Protein AF-A0A9X0CBT7-F1 (afdb_monomer)

InterPro domains:
  IPR000719 Protein kinase domain [PS50011] (1-136)
  IPR011009 Protein kinase-like domain superfamily [SSF56112] (3-135)
  IPR051175 Dual specificity CLK kinases [PTHR45646] (1-135)

pLDDT: mean 86.03, std 10.9, range [56.62, 98.0]

Nearest PDB structures (foldseek):
  6khf-assembly1_A  TM=8.480E-01  e=6.686E-02  Homo sapiens
  7zkx-assembly1_A  TM=7.795E-01  e=4.248E-02  Homo sapiens
  2zva-assembly1_A  TM=7.697E-01  e=1.278E-01  Mus musculus
  3beg-assembly1_A  TM=7.021E-01  e=8.120E-02  Homo sapiens

Sequence (136 aa):
MSTQLLKAIKFIHSTGMCHGDVSGRNIAFTCNNLLNSPDKKFLAVLGPPKVEPLARIDGTPLDNGLPTQLVKAAGWVEWTDEDEEDIRLLDMGESFLPGEKPEKLAQPSNLRVPEIIFNDRFDYRLDLWRAGCMVH

Mean predicted aligned error: 7.63 Å

Radius of gyration: 20.11 Å; Cα contacts (8 Å, |Δi|>4): 138; chains: 1; bounding box: 45×40×49 Å

Structure (mmCIF, N/CA/C/O backbone):
data_AF-A0A9X0CBT7-F1
#
_entry.id   AF-A0A9X0CBT7-F1
#
loop_
_atom_site.group_PDB
_atom_site.id
_atom_site.type_symbol
_atom_site.label_atom_id
_atom_site.label_alt_id
_atom_site.label_comp_id
_atom_site.label_asym_id
_atom_site.label_entity_id
_atom_site.label_seq_id
_atom_site.pdbx_PDB_ins_code
_atom_site.Cartn_x
_atom_site.Cartn_y
_atom_site.Cartn_z
_atom_site.occupancy
_atom_site.B_iso_or_equiv
_atom_site.auth_seq_id
_atom_site.auth_comp_id
_atom_site.auth_asym_id
_atom_site.auth_atom_id
_atom_site.pdbx_PDB_model_num
ATOM 1 N N . MET A 1 1 ? 7.435 6.479 12.202 1.00 82.94 1 MET A N 1
ATOM 2 C CA . MET A 1 1 ? 6.457 5.579 11.542 1.00 82.94 1 MET A CA 1
ATOM 3 C C . MET A 1 1 ? 5.108 5.462 12.276 1.00 82.94 1 MET A C 1
ATOM 5 O O . MET A 1 1 ? 4.120 5.971 11.761 1.00 82.94 1 MET A O 1
ATOM 9 N N . SER A 1 2 ? 5.023 4.848 13.467 1.00 91.12 2 SER A N 1
ATOM 10 C CA . SER A 1 2 ? 3.744 4.445 14.103 1.00 91.12 2 SER A CA 1
ATOM 11 C C . SER A 1 2 ? 2.723 5.576 14.279 1.00 91.12 2 SER A C 1
ATOM 13 O O . SER A 1 2 ? 1.555 5.426 13.930 1.00 91.12 2 SER A O 1
ATOM 15 N N . THR A 1 3 ? 3.161 6.750 14.743 1.00 94.31 3 THR A N 1
ATOM 16 C CA . THR A 1 3 ? 2.290 7.928 14.900 1.00 94.31 3 THR A CA 1
ATOM 17 C C . THR A 1 3 ? 1.669 8.380 13.578 1.00 94.31 3 THR A C 1
ATOM 19 O O . THR A 1 3 ? 0.499 8.752 13.541 1.00 94.31 3 THR A O 1
ATOM 22 N N . GLN A 1 4 ? 2.440 8.367 12.490 1.00 94.94 4 GLN A N 1
ATOM 23 C CA . GLN A 1 4 ? 1.957 8.783 11.174 1.00 94.94 4 GLN A CA 1
ATOM 24 C C . GLN A 1 4 ? 0.962 7.762 10.607 1.00 94.94 4 GLN A C 1
ATOM 26 O O . GLN A 1 4 ? -0.085 8.159 10.099 1.00 94.94 4 GLN A O 1
ATOM 31 N N . LEU A 1 5 ? 1.227 6.462 10.793 1.00 95.69 5 LEU A N 1
ATOM 32 C CA . LEU A 1 5 ? 0.329 5.387 10.359 1.00 95.69 5 LEU A CA 1
ATOM 33 C C . LEU A 1 5 ? -1.031 5.509 11.052 1.00 95.69 5 LEU A C 1
ATOM 35 O O . LEU A 1 5 ? -2.071 5.527 10.399 1.00 95.69 5 LEU A O 1
ATOM 39 N N . LEU A 1 6 ? -1.026 5.682 12.375 1.00 96.69 6 LEU A N 1
ATOM 40 C CA . LEU A 1 6 ? -2.254 5.841 13.151 1.00 96.69 6 LEU A CA 1
ATOM 41 C C . LEU A 1 6 ? -3.008 7.133 12.800 1.00 96.69 6 LEU A C 1
ATOM 43 O O . LEU A 1 6 ? -4.237 7.135 12.802 1.00 96.69 6 LEU A O 1
ATOM 47 N N . LYS A 1 7 ? -2.305 8.224 12.461 1.00 97.44 7 LYS A N 1
ATOM 48 C CA . LYS A 1 7 ? -2.939 9.452 11.949 1.00 97.44 7 LYS A CA 1
ATOM 49 C C . LYS A 1 7 ? -3.623 9.218 10.599 1.00 97.44 7 LYS A C 1
ATOM 51 O O . LYS A 1 7 ? -4.755 9.667 10.431 1.00 97.44 7 LYS A O 1
ATOM 56 N N . ALA A 1 8 ? -2.974 8.509 9.674 1.00 97.19 8 ALA A N 1
ATOM 57 C CA . ALA A 1 8 ? -3.546 8.177 8.369 1.00 97.19 8 ALA A CA 1
ATOM 58 C C . ALA A 1 8 ? -4.788 7.282 8.507 1.00 97.19 8 ALA A C 1
ATOM 60 O O . ALA A 1 8 ? -5.838 7.600 7.956 1.00 97.19 8 ALA A O 1
ATOM 61 N N . ILE A 1 9 ? -4.707 6.228 9.324 1.00 97.69 9 ILE A N 1
ATOM 62 C CA . ILE A 1 9 ? -5.839 5.333 9.603 1.00 97.69 9 ILE A CA 1
ATOM 63 C C . ILE A 1 9 ? -6.987 6.099 10.264 1.00 97.69 9 ILE A C 1
ATOM 65 O O . ILE A 1 9 ? -8.128 5.991 9.826 1.00 97.69 9 ILE A O 1
ATOM 69 N N . LYS A 1 10 ? -6.697 6.940 11.267 1.00 98.00 10 LYS A N 1
ATOM 70 C CA . LYS A 1 10 ? -7.712 7.795 11.898 1.00 98.00 10 LYS A CA 1
ATOM 71 C C . LYS A 1 10 ? -8.411 8.690 10.874 1.00 98.00 10 LYS A C 1
ATOM 73 O O . LYS A 1 10 ? -9.624 8.865 10.958 1.00 98.00 10 LYS A O 1
ATOM 78 N N . PHE A 1 11 ? -7.661 9.269 9.938 1.00 97.88 11 PHE A N 1
ATOM 79 C CA . PHE A 1 11 ? -8.230 10.091 8.875 1.00 97.88 11 PHE A CA 1
ATOM 80 C C . PHE A 1 11 ? -9.158 9.272 7.966 1.00 97.88 11 PHE A C 1
ATOM 82 O O . PHE A 1 11 ? -10.307 9.663 7.788 1.00 97.88 11 PHE A O 1
ATOM 89 N N . ILE A 1 12 ? -8.717 8.110 7.483 1.00 97.44 12 ILE A N 1
ATOM 90 C CA . ILE A 1 12 ? -9.531 7.200 6.656 1.00 97.44 12 ILE A CA 1
ATOM 91 C C . ILE A 1 12 ? -10.816 6.786 7.388 1.00 97.44 12 ILE A C 1
ATOM 93 O O . ILE A 1 12 ? -11.917 6.907 6.856 1.00 97.44 12 ILE A O 1
ATOM 97 N N . HIS A 1 13 ? -10.706 6.389 8.656 1.00 97.50 13 HIS A N 1
ATOM 98 C CA . HIS A 1 13 ? -11.873 6.024 9.464 1.00 97.50 13 HIS A CA 1
ATOM 99 C C . HIS A 1 13 ? -12.815 7.213 9.683 1.00 97.50 13 HIS A C 1
ATOM 101 O O . HIS A 1 13 ? -14.029 7.028 9.735 1.00 97.50 13 HIS A O 1
ATOM 107 N N . SER A 1 14 ? -12.292 8.443 9.763 1.00 97.50 14 SER A N 1
ATOM 108 C CA . SER A 1 14 ? -13.114 9.654 9.907 1.00 97.50 14 SER A CA 1
ATOM 109 C C . SER A 1 14 ? -13.947 9.988 8.668 1.00 97.50 14 SER A C 1
ATOM 111 O O . SER A 1 14 ? -14.981 10.638 8.801 1.00 97.50 14 SER A O 1
ATOM 113 N N . THR A 1 15 ? -13.555 9.504 7.484 1.00 95.50 15 THR A N 1
ATOM 114 C CA . THR A 1 15 ? -14.384 9.593 6.271 1.00 95.50 15 THR A CA 1
ATOM 115 C C . THR A 1 15 ? -15.401 8.456 6.180 1.00 95.50 15 THR A C 1
ATOM 117 O O . THR A 1 15 ? -16.096 8.334 5.177 1.00 95.50 15 THR A O 1
ATOM 120 N N . GLY A 1 16 ? -15.481 7.610 7.213 1.00 95.69 16 GLY A N 1
ATOM 121 C CA . GLY A 1 16 ? -16.316 6.421 7.228 1.00 95.69 16 GLY A CA 1
ATOM 122 C C . GLY A 1 16 ? -15.776 5.308 6.342 1.00 95.69 16 GLY A C 1
ATOM 123 O O . GLY A 1 16 ? -16.552 4.452 5.965 1.00 95.69 16 GLY A O 1
ATOM 124 N N . MET A 1 17 ? -14.494 5.301 5.978 1.00 96.00 17 MET A N 1
ATOM 125 C CA . MET A 1 17 ? -13.912 4.274 5.112 1.00 96.00 17 MET A CA 1
ATOM 126 C C . MET A 1 17 ? -13.010 3.331 5.917 1.00 96.00 17 MET A C 1
ATOM 128 O O . MET A 1 17 ? -12.450 3.719 6.940 1.00 96.00 17 MET A O 1
ATOM 132 N N . CYS A 1 18 ? -12.865 2.091 5.461 1.00 95.75 18 CYS A N 1
ATOM 133 C CA . CYS A 1 18 ? -11.815 1.163 5.877 1.00 95.75 18 CYS A CA 1
ATOM 134 C C . CYS A 1 18 ? -10.757 1.088 4.778 1.00 95.75 18 CYS A C 1
ATOM 136 O O . CYS A 1 18 ? -11.124 1.064 3.606 1.00 95.75 18 CYS A O 1
ATOM 138 N N . HIS A 1 19 ? -9.476 1.026 5.146 1.00 95.44 19 HIS A N 1
ATOM 139 C CA . HIS A 1 19 ? -8.398 0.789 4.185 1.00 95.44 19 HIS A CA 1
ATOM 140 C C . HIS A 1 19 ? -8.398 -0.660 3.678 1.00 95.44 19 HIS A C 1
ATOM 142 O O . HIS A 1 19 ? -8.080 -0.931 2.527 1.00 95.44 19 HIS A O 1
ATOM 148 N N . GLY A 1 20 ? -8.704 -1.626 4.545 1.00 92.56 20 GLY A N 1
ATOM 149 C CA . GLY A 1 20 ? -8.853 -3.027 4.158 1.00 92.56 20 GLY A CA 1
ATOM 150 C C . GLY A 1 20 ? -7.521 -3.764 4.051 1.00 92.56 20 GLY A C 1
ATOM 151 O O . GLY A 1 20 ? -7.436 -4.899 4.518 1.00 92.56 20 GLY A O 1
ATOM 152 N N . ASP A 1 21 ? -6.468 -3.114 3.535 1.00 92.06 21 ASP A N 1
ATOM 153 C CA . ASP A 1 21 ? -5.133 -3.709 3.359 1.00 92.06 21 ASP A CA 1
ATOM 154 C C . ASP A 1 21 ? -3.936 -2.979 3.992 1.00 92.06 21 ASP A C 1
ATOM 156 O O . ASP A 1 21 ? -2.908 -2.750 3.362 1.00 92.06 21 ASP A O 1
ATOM 160 N N . VAL A 1 22 ? -4.034 -2.616 5.274 1.00 93.38 22 VAL A N 1
ATOM 161 C CA . VAL A 1 22 ? -2.870 -2.076 6.001 1.00 93.38 22 VAL A CA 1
ATOM 162 C C . VAL A 1 22 ? -1.771 -3.146 6.101 1.00 93.38 22 VAL A C 1
ATOM 164 O O . VAL A 1 22 ? -1.928 -4.156 6.787 1.00 93.38 22 VAL A O 1
ATOM 167 N N . SER A 1 23 ? -0.645 -2.927 5.420 1.00 91.31 23 SER A N 1
ATOM 168 C CA . SER A 1 23 ? 0.521 -3.814 5.446 1.00 91.31 23 SER A CA 1
ATOM 169 C C . SER A 1 23 ? 1.800 -3.065 5.066 1.00 91.31 23 SER A C 1
ATOM 171 O O . SER A 1 23 ? 1.742 -1.993 4.468 1.00 91.31 23 SER A O 1
ATOM 173 N N . GLY A 1 24 ? 2.967 -3.652 5.346 1.00 88.75 24 GLY A N 1
ATOM 174 C CA . GLY A 1 24 ? 4.260 -3.053 5.000 1.00 88.75 24 GLY A CA 1
ATOM 175 C C . GLY A 1 24 ? 4.474 -2.869 3.494 1.00 88.75 24 GLY A C 1
ATOM 176 O O . GLY A 1 24 ? 5.294 -2.052 3.102 1.00 88.75 24 GLY A O 1
ATOM 177 N N . ARG A 1 25 ? 3.717 -3.575 2.638 1.00 88.69 25 ARG A N 1
ATOM 178 C CA . ARG A 1 25 ? 3.743 -3.355 1.179 1.00 88.69 25 ARG A CA 1
ATOM 179 C C . ARG A 1 25 ? 3.043 -2.063 0.763 1.00 88.69 25 ARG A C 1
ATOM 181 O O . ARG A 1 25 ? 3.399 -1.489 -0.258 1.00 88.69 25 ARG A O 1
ATOM 188 N N . ASN A 1 26 ? 2.084 -1.619 1.569 1.00 93.12 26 ASN A N 1
ATOM 189 C CA . ASN A 1 26 ? 1.251 -0.452 1.303 1.00 93.12 26 ASN A CA 1
ATOM 190 C C . ASN A 1 26 ? 1.708 0.767 2.115 1.00 93.12 26 ASN A C 1
ATOM 192 O O . ASN A 1 26 ? 1.028 1.785 2.151 1.00 93.12 26 ASN A O 1
ATOM 196 N N . ILE A 1 27 ? 2.868 0.687 2.769 1.00 92.06 27 ILE A N 1
ATOM 197 C CA . ILE A 1 27 ? 3.503 1.813 3.448 1.00 92.06 27 ILE A CA 1
ATOM 198 C C . ILE A 1 27 ? 4.750 2.181 2.654 1.00 92.06 27 ILE A C 1
ATOM 200 O O . ILE A 1 27 ? 5.670 1.378 2.526 1.00 92.06 27 ILE A O 1
ATOM 204 N N . ALA A 1 28 ? 4.779 3.403 2.135 1.00 89.94 28 ALA A N 1
ATOM 205 C CA . ALA A 1 28 ? 5.946 3.952 1.459 1.00 89.94 28 ALA A CA 1
ATOM 206 C C . ALA A 1 28 ? 6.567 5.069 2.289 1.00 89.94 28 ALA A C 1
ATOM 208 O O . ALA A 1 28 ? 5.853 5.884 2.878 1.00 89.94 28 ALA A O 1
ATOM 209 N N . PHE A 1 29 ? 7.893 5.125 2.288 1.00 86.50 29 PHE A N 1
ATOM 210 C CA . PHE A 1 29 ? 8.654 6.216 2.875 1.00 86.50 29 PHE A CA 1
ATOM 211 C C . PHE A 1 29 ? 8.919 7.302 1.833 1.00 86.50 29 PHE A C 1
ATOM 213 O O . PHE A 1 29 ? 9.113 7.034 0.645 1.00 86.50 29 PHE A O 1
ATOM 220 N N . THR A 1 30 ? 8.891 8.552 2.275 1.00 82.69 30 THR A N 1
ATOM 221 C CA . THR A 1 30 ? 9.153 9.712 1.428 1.00 82.69 30 THR A CA 1
ATOM 222 C C . THR A 1 30 ? 10.655 9.844 1.229 1.00 82.69 30 THR A C 1
ATOM 224 O O . THR A 1 30 ? 11.384 10.046 2.189 1.00 82.69 30 THR A O 1
ATOM 227 N N . CYS A 1 31 ? 11.119 9.777 -0.019 1.00 76.75 31 CYS A N 1
ATOM 228 C CA . CYS A 1 31 ? 12.532 9.968 -0.346 1.00 76.75 31 CYS A CA 1
ATOM 229 C C . CYS A 1 31 ? 12.846 11.467 -0.516 1.00 76.75 31 CYS A C 1
ATOM 231 O O . CYS A 1 31 ? 12.886 11.969 -1.648 1.00 76.75 31 CYS A O 1
ATOM 233 N N . ASN A 1 32 ? 13.045 12.213 0.574 1.00 74.50 32 ASN A N 1
ATOM 234 C CA . ASN A 1 32 ? 13.190 13.674 0.498 1.00 74.50 32 ASN A CA 1
ATOM 235 C C . ASN A 1 32 ? 14.396 14.100 -0.349 1.00 74.50 32 ASN A C 1
ATOM 237 O O . ASN A 1 32 ? 14.326 15.057 -1.126 1.00 74.50 32 ASN A O 1
ATOM 241 N N . ASN A 1 33 ? 15.492 13.344 -0.272 1.00 69.50 33 ASN A N 1
ATOM 242 C CA . ASN A 1 33 ? 16.707 13.622 -1.037 1.00 69.50 33 ASN A CA 1
ATOM 243 C C . ASN A 1 33 ? 16.529 13.502 -2.564 1.00 69.50 33 ASN A C 1
ATOM 245 O O . ASN A 1 33 ? 17.236 14.175 -3.334 1.00 69.50 33 ASN A O 1
ATOM 249 N N . LEU A 1 34 ? 15.564 12.690 -3.009 1.00 69.44 34 LEU A N 1
ATOM 250 C CA . LEU A 1 34 ? 15.254 12.461 -4.423 1.00 69.44 34 LEU A CA 1
ATOM 251 C C . LEU A 1 34 ? 14.231 13.456 -4.984 1.00 69.44 34 LEU A C 1
ATOM 253 O O . LEU A 1 34 ? 14.296 13.764 -6.175 1.00 69.44 34 LEU A O 1
ATOM 257 N N . LEU A 1 35 ? 13.364 14.039 -4.145 1.00 66.69 35 LEU A N 1
ATOM 258 C CA . LEU A 1 35 ? 12.379 15.051 -4.566 1.00 66.69 35 LEU A CA 1
ATOM 259 C C . LEU A 1 35 ? 13.032 16.276 -5.229 1.00 66.69 35 LEU A C 1
ATOM 261 O O . LEU A 1 35 ? 12.464 16.876 -6.138 1.00 66.69 35 LEU A O 1
ATOM 265 N N . ASN A 1 36 ? 14.257 16.618 -4.822 1.00 63.62 36 ASN A N 1
ATOM 266 C CA . ASN A 1 36 ? 14.956 17.816 -5.293 1.00 63.62 36 ASN A CA 1
ATOM 267 C C . ASN A 1 36 ? 15.687 17.643 -6.645 1.00 63.62 36 ASN A C 1
ATOM 269 O O . ASN A 1 36 ? 16.205 18.618 -7.187 1.00 63.62 36 ASN A O 1
ATOM 273 N N . SER A 1 37 ? 15.802 16.424 -7.192 1.00 63.34 37 SER A N 1
ATOM 274 C CA . SER A 1 37 ? 16.310 16.164 -8.560 1.00 63.34 37 SER A CA 1
ATOM 275 C C . SER A 1 37 ? 16.002 14.720 -8.986 1.00 63.34 37 SER A C 1
ATOM 277 O O . SER A 1 37 ? 16.889 13.867 -8.908 1.00 63.34 37 SER A O 1
ATOM 279 N N . PRO A 1 38 ? 14.773 14.443 -9.446 1.00 64.50 38 PRO A N 1
ATOM 280 C CA . PRO A 1 38 ? 14.273 13.082 -9.623 1.00 64.50 38 PRO A CA 1
ATOM 281 C C . PRO A 1 38 ? 15.091 12.265 -10.634 1.00 64.50 38 PRO A C 1
ATOM 283 O O . PRO A 1 38 ? 15.646 11.237 -10.270 1.00 64.50 38 PRO A O 1
ATOM 286 N N . ASP A 1 39 ? 15.286 12.739 -11.865 1.00 63.81 39 ASP A N 1
ATOM 287 C CA . ASP A 1 39 ? 15.809 11.862 -12.929 1.00 63.81 39 ASP A CA 1
ATOM 288 C C . ASP A 1 39 ? 17.309 11.557 -12.806 1.00 63.81 39 ASP A C 1
ATOM 290 O O . ASP A 1 39 ? 17.752 10.420 -12.981 1.00 63.81 39 ASP A O 1
ATOM 294 N N . LYS A 1 40 ? 18.119 12.575 -12.488 1.00 61.06 40 LYS A N 1
ATOM 295 C CA . LYS A 1 40 ? 19.582 12.424 -12.413 1.00 61.06 40 LYS A CA 1
ATOM 296 C C . LYS A 1 40 ? 20.041 11.753 -11.125 1.00 61.06 40 LYS A C 1
ATOM 298 O O . LYS A 1 40 ? 21.044 11.049 -11.158 1.00 61.06 40 LYS A O 1
ATOM 303 N N . LYS A 1 41 ? 19.340 11.961 -10.004 1.00 68.56 41 LYS A N 1
ATOM 304 C CA . LYS A 1 41 ? 19.717 11.335 -8.729 1.00 68.56 41 LYS A CA 1
ATOM 305 C C . LYS A 1 41 ? 19.196 9.905 -8.625 1.00 68.56 41 LYS A C 1
ATOM 307 O O . LYS A 1 41 ? 19.913 9.058 -8.113 1.00 68.56 41 LYS A O 1
ATOM 312 N N . PHE A 1 42 ? 18.016 9.606 -9.172 1.00 74.00 42 PHE A N 1
ATOM 313 C CA . PHE A 1 42 ? 17.435 8.262 -9.102 1.00 74.00 42 PHE A CA 1
ATOM 314 C C . PHE A 1 42 ? 18.271 7.221 -9.853 1.00 74.00 42 PHE A C 1
ATOM 316 O O . PHE A 1 42 ? 18.632 6.196 -9.282 1.00 74.00 42 PHE A O 1
ATOM 323 N N . LEU A 1 43 ? 18.666 7.510 -11.100 1.00 77.75 43 LEU A N 1
ATOM 324 C CA . LEU A 1 43 ? 19.551 6.622 -11.866 1.00 77.75 43 LEU A CA 1
ATOM 325 C C . LEU A 1 43 ? 20.994 6.621 -11.353 1.00 77.75 43 LEU A C 1
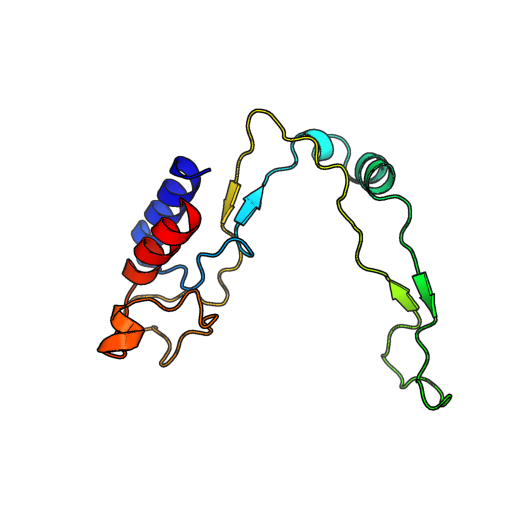ATOM 327 O O . LEU A 1 43 ? 21.708 5.649 -11.574 1.00 77.75 43 LEU A O 1
ATOM 331 N N . ALA A 1 44 ? 21.442 7.679 -10.672 1.00 76.25 44 ALA A N 1
ATOM 332 C CA . ALA A 1 44 ? 22.745 7.661 -10.011 1.00 76.25 44 ALA A CA 1
ATOM 333 C C . ALA A 1 44 ? 22.768 6.671 -8.834 1.00 76.25 44 ALA A C 1
ATOM 335 O O . ALA A 1 44 ? 23.780 6.009 -8.633 1.00 76.25 44 ALA A O 1
ATOM 336 N N . VAL A 1 45 ? 21.655 6.544 -8.102 1.00 74.62 45 VAL A N 1
ATOM 337 C CA . VAL A 1 45 ? 21.508 5.605 -6.977 1.00 74.62 45 VAL A CA 1
ATOM 338 C C . VAL A 1 45 ? 21.246 4.179 -7.466 1.00 74.62 45 VAL A C 1
ATOM 340 O O . VAL A 1 45 ? 21.911 3.242 -7.039 1.00 74.62 45 VAL A O 1
ATOM 343 N N . LEU A 1 46 ? 20.296 3.996 -8.384 1.00 78.00 46 LEU A N 1
ATOM 344 C CA . LEU A 1 46 ? 19.902 2.666 -8.865 1.00 78.00 46 LEU A CA 1
ATOM 345 C C . LEU A 1 46 ? 20.816 2.096 -9.954 1.00 78.00 46 LEU A C 1
ATOM 347 O O . LEU A 1 46 ? 20.774 0.897 -10.244 1.00 78.00 46 LEU A O 1
ATOM 351 N N . GLY A 1 47 ? 21.614 2.955 -10.585 1.00 82.56 47 GLY A N 1
ATOM 352 C CA . GLY A 1 47 ? 22.293 2.655 -11.835 1.00 82.56 47 GLY A CA 1
ATOM 353 C C . GLY A 1 47 ? 21.345 2.669 -13.045 1.00 82.56 47 GLY A C 1
ATOM 354 O O . GLY A 1 47 ? 20.130 2.852 -12.918 1.00 82.56 47 GLY A O 1
ATOM 355 N N . PRO A 1 48 ? 21.890 2.480 -14.258 1.00 85.88 48 PRO A N 1
ATOM 356 C CA . PRO A 1 48 ? 21.077 2.351 -15.460 1.00 85.88 48 PRO A CA 1
ATOM 357 C C . PRO A 1 48 ? 20.227 1.066 -15.420 1.00 85.88 48 PRO A C 1
ATOM 359 O O . PRO A 1 48 ? 20.686 0.043 -14.895 1.00 85.88 48 PRO A O 1
ATOM 362 N N . PRO A 1 49 ? 19.019 1.068 -16.021 1.00 89.31 49 PRO A N 1
ATOM 363 C CA . PRO A 1 49 ? 18.187 -0.125 -16.114 1.00 89.31 49 PRO A CA 1
ATOM 364 C C . PRO A 1 49 ? 18.931 -1.273 -16.798 1.00 89.31 49 PRO A C 1
ATOM 366 O O . PRO A 1 49 ? 19.535 -1.100 -17.857 1.00 89.31 49 PRO A O 1
ATOM 369 N N . LYS A 1 50 ? 18.858 -2.466 -16.207 1.00 92.25 50 LYS A N 1
ATOM 370 C CA . LYS A 1 50 ? 19.377 -3.688 -16.828 1.00 92.25 50 LYS A CA 1
ATOM 371 C C . LYS A 1 50 ? 18.267 -4.301 -17.666 1.00 92.25 50 LYS A C 1
ATOM 373 O O . LYS A 1 50 ? 17.235 -4.684 -17.115 1.00 92.25 50 LYS A O 1
ATOM 378 N N . VAL A 1 51 ? 18.481 -4.362 -18.976 1.00 96.25 51 VAL A N 1
ATOM 379 C CA . VAL A 1 51 ? 17.500 -4.866 -19.938 1.00 96.25 51 VAL A CA 1
ATOM 380 C C . VAL A 1 51 ? 18.006 -6.124 -20.627 1.00 96.25 51 VAL A C 1
ATOM 382 O O . VAL A 1 51 ? 19.193 -6.238 -20.925 1.00 96.25 51 VAL A O 1
ATOM 385 N N . GLU A 1 52 ? 17.096 -7.052 -20.892 1.00 95.25 52 GLU A N 1
ATOM 386 C CA . GLU A 1 52 ? 17.353 -8.273 -21.656 1.00 95.25 52 GLU A CA 1
ATOM 387 C C . GLU A 1 52 ? 16.256 -8.440 -22.716 1.00 95.25 52 GLU A C 1
ATOM 389 O O . GLU A 1 52 ? 15.114 -8.055 -22.458 1.00 95.25 52 GLU A O 1
ATOM 394 N N . PRO A 1 53 ? 16.547 -8.985 -23.910 1.00 94.56 53 PRO A N 1
ATOM 395 C CA . PRO A 1 53 ? 15.508 -9.267 -24.894 1.00 94.56 53 PRO A CA 1
ATOM 396 C C . PRO A 1 53 ? 14.448 -10.198 -24.306 1.00 94.56 53 PRO A C 1
ATOM 398 O O . PRO A 1 53 ? 14.782 -11.231 -23.722 1.00 94.56 53 PRO A O 1
ATOM 401 N N . LEU A 1 54 ? 13.169 -9.859 -24.482 1.00 94.94 54 LEU A N 1
ATOM 402 C CA . LEU A 1 54 ? 12.120 -10.821 -24.179 1.00 94.94 54 LEU A CA 1
ATOM 403 C C . LEU A 1 54 ? 12.190 -11.917 -25.245 1.00 94.94 54 LEU A C 1
ATOM 405 O O . LEU A 1 54 ? 12.081 -11.647 -26.438 1.00 94.94 54 LEU A O 1
ATOM 409 N N . ALA A 1 55 ? 12.381 -13.155 -24.812 1.00 93.19 55 ALA A N 1
ATOM 410 C CA . ALA A 1 55 ? 12.402 -14.311 -25.689 1.00 93.19 55 ALA A CA 1
ATOM 411 C C . ALA A 1 55 ? 11.562 -15.427 -25.080 1.00 93.19 55 ALA A C 1
ATOM 413 O O . ALA A 1 55 ? 11.515 -15.607 -23.860 1.00 93.19 55 ALA A O 1
ATOM 414 N N . ARG A 1 56 ? 10.894 -16.191 -25.943 1.00 92.00 56 ARG A N 1
ATOM 415 C CA . ARG A 1 56 ? 10.181 -17.389 -25.516 1.00 92.00 56 ARG A CA 1
ATOM 416 C C . ARG A 1 56 ? 11.185 -18.504 -25.256 1.00 92.00 56 ARG A C 1
ATOM 418 O O . ARG A 1 56 ? 12.133 -18.683 -26.016 1.00 92.00 56 ARG A O 1
ATOM 425 N N . ILE A 1 57 ? 10.941 -19.287 -24.209 1.00 93.19 57 ILE A N 1
ATOM 426 C CA . ILE A 1 57 ? 11.784 -20.441 -23.850 1.00 93.19 57 ILE A CA 1
ATOM 427 C C . ILE A 1 57 ? 11.778 -21.495 -24.973 1.00 93.19 57 ILE A C 1
ATOM 429 O O . ILE A 1 57 ? 12.762 -22.200 -25.169 1.00 93.19 57 ILE A O 1
ATOM 433 N N . ASP A 1 58 ? 10.685 -21.569 -25.737 1.00 94.62 58 ASP A N 1
ATOM 434 C CA . ASP A 1 58 ? 10.519 -22.463 -26.888 1.00 94.62 58 ASP A CA 1
ATOM 435 C C . ASP A 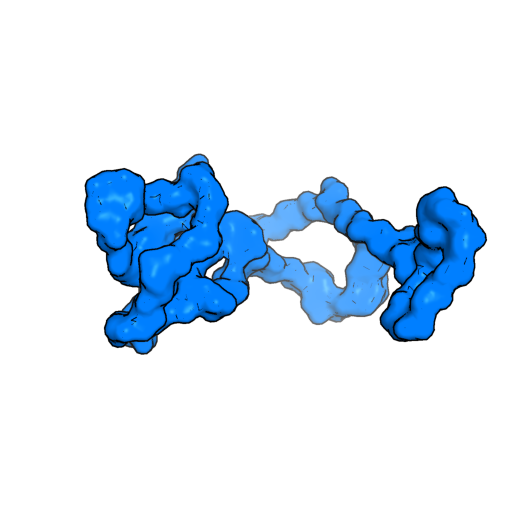1 58 ? 11.188 -21.954 -28.186 1.00 94.62 58 ASP A C 1
ATOM 437 O O . ASP A 1 58 ? 11.151 -22.645 -29.203 1.00 94.62 58 ASP A O 1
ATOM 441 N N . GLY A 1 59 ? 11.797 -20.761 -28.174 1.00 91.94 59 GLY A N 1
ATOM 442 C CA . GLY A 1 59 ? 12.474 -20.158 -29.326 1.00 91.94 59 GLY A CA 1
ATOM 443 C C . GLY A 1 59 ? 11.552 -19.614 -30.423 1.00 91.94 59 GLY A C 1
ATOM 444 O O . GLY A 1 59 ? 12.045 -19.148 -31.451 1.00 91.94 59 GLY A O 1
ATOM 445 N N . THR A 1 60 ? 10.231 -19.658 -30.239 1.00 94.06 60 THR A N 1
ATOM 446 C CA . THR A 1 60 ? 9.280 -19.128 -31.226 1.00 94.06 60 THR A CA 1
ATOM 447 C C . THR A 1 60 ? 9.184 -17.593 -31.163 1.00 94.06 60 THR A C 1
ATOM 449 O O . THR A 1 60 ? 9.566 -16.988 -30.153 1.00 94.06 60 THR A O 1
ATOM 452 N N . PRO A 1 61 ? 8.703 -16.924 -32.234 1.00 92.50 61 PRO A N 1
ATOM 453 C CA . PRO A 1 61 ? 8.530 -15.473 -32.238 1.00 92.50 61 PRO A CA 1
ATOM 454 C C . PRO A 1 61 ? 7.555 -14.989 -31.158 1.00 92.50 61 PRO A C 1
ATOM 456 O O . PRO A 1 61 ? 6.618 -15.696 -30.786 1.00 92.50 61 PRO A O 1
ATOM 459 N N . LEU A 1 62 ? 7.758 -13.763 -30.672 1.00 93.88 62 LEU A N 1
ATOM 460 C CA . LEU A 1 62 ? 6.816 -13.122 -29.755 1.00 93.88 62 LEU A CA 1
ATOM 461 C C . LEU A 1 62 ? 5.502 -12.777 -30.459 1.00 93.88 62 LEU A C 1
ATOM 463 O O . LEU A 1 62 ? 5.496 -12.366 -31.620 1.00 93.88 62 LEU A O 1
ATOM 467 N N . ASP A 1 63 ? 4.403 -12.887 -29.715 1.00 92.75 63 ASP A N 1
ATOM 468 C CA . ASP A 1 63 ? 3.091 -12.446 -30.171 1.00 92.75 63 ASP A CA 1
ATOM 469 C C . ASP A 1 63 ? 3.031 -10.917 -30.302 1.00 92.75 63 ASP A C 1
ATOM 471 O O . ASP A 1 63 ? 3.674 -10.167 -29.557 1.00 92.75 63 ASP A O 1
ATOM 475 N N . ASN A 1 64 ? 2.200 -10.445 -31.232 1.00 91.62 64 ASN A N 1
ATOM 476 C CA . ASN A 1 64 ? 1.944 -9.019 -31.400 1.00 91.62 64 ASN A CA 1
ATOM 477 C C . ASN A 1 64 ? 1.340 -8.433 -30.114 1.00 91.62 64 ASN A C 1
ATOM 479 O O . ASN A 1 64 ? 0.298 -8.886 -29.646 1.00 91.62 64 ASN A O 1
ATOM 483 N N . GLY A 1 65 ? 1.983 -7.396 -29.573 1.00 91.06 65 GLY A N 1
ATOM 484 C CA . GLY A 1 65 ? 1.556 -6.708 -28.349 1.00 91.06 65 GLY A CA 1
ATOM 485 C C . GLY A 1 65 ? 2.403 -7.023 -27.115 1.00 91.06 65 GLY A C 1
ATOM 486 O O . GLY A 1 65 ? 2.248 -6.350 -26.098 1.00 91.06 65 GLY A O 1
ATOM 487 N N . LEU A 1 66 ? 3.327 -7.986 -27.197 1.00 93.19 66 LEU A N 1
ATOM 488 C CA . LEU A 1 66 ? 4.303 -8.213 -26.133 1.00 93.19 66 LEU A CA 1
ATOM 489 C C . LEU A 1 66 ? 5.455 -7.193 -26.201 1.00 93.19 66 LEU A C 1
ATOM 491 O O . LEU A 1 66 ? 5.873 -6.802 -27.295 1.00 93.19 66 LEU A O 1
ATOM 495 N N . PRO A 1 67 ? 6.000 -6.763 -25.048 1.00 94.25 67 PRO A N 1
ATOM 496 C CA . PRO A 1 67 ? 7.192 -5.926 -25.022 1.00 94.25 67 PRO A CA 1
ATOM 497 C C . PRO A 1 67 ? 8.391 -6.687 -25.597 1.00 94.25 67 PRO A C 1
ATOM 499 O O . PRO A 1 67 ? 8.533 -7.889 -25.409 1.00 94.25 67 PRO A O 1
ATOM 502 N N . THR A 1 68 ? 9.298 -5.987 -26.272 1.00 93.38 68 THR A N 1
ATOM 503 C CA . THR A 1 68 ? 10.485 -6.606 -26.894 1.00 93.38 68 THR A CA 1
ATOM 504 C C . THR A 1 68 ? 11.630 -6.851 -25.912 1.00 93.38 68 THR A C 1
ATOM 506 O O . THR A 1 68 ? 12.614 -7.509 -26.250 1.00 93.38 68 THR A O 1
ATOM 509 N N . GLN A 1 69 ? 11.518 -6.328 -24.691 1.00 95.12 69 GLN A N 1
ATOM 510 C CA . GLN A 1 69 ? 12.549 -6.397 -23.664 1.00 95.12 69 GLN A CA 1
A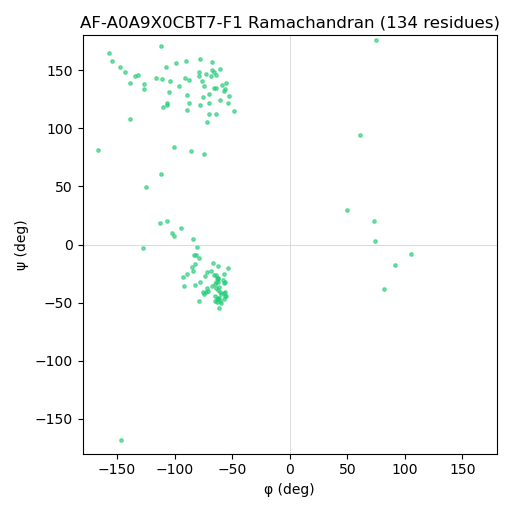TOM 511 C C . GLN A 1 69 ? 11.940 -6.572 -22.275 1.00 95.12 69 GLN A C 1
ATOM 513 O O . GLN A 1 69 ? 10.860 -6.062 -21.973 1.00 95.12 69 GLN A O 1
ATOM 518 N N . LEU A 1 70 ? 12.683 -7.266 -21.425 1.00 94.62 70 LEU A N 1
ATOM 519 C CA . LEU A 1 70 ? 12.490 -7.356 -19.992 1.00 94.62 70 LEU A CA 1
ATOM 520 C C . LEU A 1 70 ? 13.401 -6.341 -19.311 1.00 94.62 70 LEU A C 1
ATOM 522 O O . LEU A 1 70 ? 14.573 -6.219 -19.660 1.00 94.62 70 LEU A O 1
ATOM 526 N N . VAL A 1 71 ? 12.873 -5.637 -18.315 1.00 94.12 71 VAL A N 1
ATOM 527 C CA . VAL A 1 71 ? 13.664 -4.759 -17.448 1.00 94.12 71 VAL A CA 1
ATOM 528 C C . VAL A 1 71 ? 13.786 -5.445 -16.096 1.00 94.12 71 VAL A C 1
ATOM 530 O O . VAL A 1 71 ? 12.778 -5.739 -15.453 1.00 94.12 71 VAL A O 1
ATOM 533 N N . LYS A 1 72 ? 15.014 -5.729 -15.661 1.00 92.44 72 LYS A N 1
ATOM 534 C CA . LYS A 1 72 ? 15.256 -6.335 -14.352 1.00 92.44 72 LYS A CA 1
ATOM 535 C C . LYS A 1 72 ? 14.805 -5.372 -13.254 1.00 92.44 72 LYS A C 1
ATOM 537 O O . LYS A 1 72 ? 15.161 -4.194 -13.289 1.00 92.44 72 LYS A O 1
ATOM 542 N N . ALA A 1 73 ? 14.081 -5.891 -12.260 1.00 89.38 73 ALA A N 1
ATOM 543 C CA . ALA A 1 73 ? 13.716 -5.128 -11.071 1.00 89.38 73 ALA A CA 1
ATOM 544 C C . ALA A 1 73 ? 14.969 -4.503 -10.435 1.00 89.38 73 ALA A C 1
ATOM 546 O O . ALA A 1 73 ? 15.971 -5.191 -10.205 1.00 89.38 73 ALA A O 1
ATOM 547 N N . ALA A 1 74 ? 14.916 -3.194 -10.192 1.00 84.62 74 ALA A N 1
ATOM 548 C CA . ALA A 1 74 ? 16.009 -2.477 -9.556 1.00 84.62 74 ALA A CA 1
ATOM 549 C C . ALA A 1 74 ? 16.170 -2.962 -8.109 1.00 84.62 74 ALA A C 1
ATOM 551 O O . ALA A 1 74 ? 15.189 -3.127 -7.385 1.00 84.62 74 ALA A O 1
ATOM 552 N N . GLY A 1 75 ? 17.412 -3.216 -7.700 1.00 76.50 75 GLY A N 1
ATOM 553 C CA . GLY A 1 75 ? 17.734 -3.508 -6.308 1.00 76.50 75 GLY A CA 1
ATOM 554 C C . GLY A 1 75 ? 18.034 -2.209 -5.575 1.00 76.50 75 GLY A C 1
ATOM 555 O O . GLY A 1 75 ? 18.866 -1.436 -6.042 1.00 76.50 75 GLY A O 1
ATOM 556 N N . TRP A 1 76 ? 17.388 -1.989 -4.434 1.00 72.62 76 TRP A N 1
ATOM 557 C CA . TRP A 1 76 ? 17.667 -0.846 -3.570 1.00 72.62 76 TRP A CA 1
ATOM 558 C C . TRP A 1 76 ? 18.547 -1.295 -2.403 1.00 72.62 76 TRP A C 1
ATOM 560 O O . TRP A 1 76 ? 18.048 -1.692 -1.356 1.00 72.62 76 TRP A O 1
ATOM 570 N N . VAL A 1 77 ? 19.862 -1.347 -2.631 1.00 64.94 77 VAL A N 1
ATOM 571 C CA . VAL A 1 77 ? 20.817 -1.941 -1.672 1.00 64.94 77 VAL A CA 1
ATOM 572 C C . VAL A 1 77 ? 21.401 -0.892 -0.718 1.00 64.94 77 VAL A C 1
ATOM 574 O O . VAL A 1 77 ? 21.717 -1.219 0.419 1.00 64.94 77 VAL A O 1
ATOM 577 N N . GLU A 1 78 ? 21.489 0.368 -1.151 1.00 61.91 78 GLU A N 1
ATOM 578 C CA . GLU A 1 78 ? 22.033 1.483 -0.363 1.00 61.91 78 GLU A CA 1
ATOM 579 C C . GLU A 1 78 ? 20.930 2.479 0.012 1.00 61.91 78 GLU A C 1
ATOM 581 O O . GLU A 1 78 ? 20.939 3.640 -0.395 1.00 61.91 78 GLU A O 1
ATOM 586 N N . TRP A 1 79 ? 19.923 2.014 0.758 1.00 62.28 79 TRP A N 1
ATOM 587 C CA . TRP A 1 79 ? 19.041 2.950 1.451 1.00 62.28 79 TRP A CA 1
ATOM 588 C C . TRP A 1 79 ? 19.827 3.557 2.615 1.00 62.28 79 TRP A C 1
ATOM 590 O O . TRP A 1 79 ? 20.103 2.883 3.605 1.00 62.28 79 TRP A O 1
ATOM 600 N N . THR A 1 80 ? 20.247 4.810 2.474 1.00 57.00 80 THR A N 1
ATOM 601 C CA . THR A 1 80 ? 20.629 5.624 3.630 1.00 57.00 80 THR A CA 1
ATOM 602 C C . THR A 1 80 ? 19.352 5.931 4.390 1.00 57.00 80 THR A C 1
ATOM 604 O O . THR A 1 80 ? 18.523 6.660 3.853 1.00 57.00 80 THR A O 1
ATOM 607 N N . ASP A 1 81 ? 19.208 5.371 5.594 1.00 56.62 81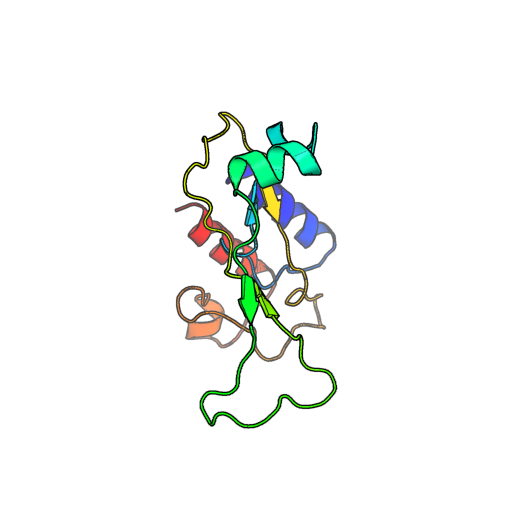 ASP A N 1
ATOM 608 C CA . ASP A 1 81 ? 18.172 5.785 6.543 1.00 56.62 81 ASP A CA 1
ATOM 609 C C . ASP A 1 81 ? 18.207 7.316 6.643 1.00 56.62 81 ASP A C 1
ATOM 611 O O . ASP A 1 81 ? 19.222 7.888 7.058 1.00 56.62 81 ASP A O 1
ATOM 615 N N . GLU A 1 82 ? 17.144 7.999 6.208 1.00 64.06 82 GLU A N 1
ATOM 616 C CA . GLU A 1 82 ? 16.990 9.406 6.559 1.00 64.06 82 GLU A CA 1
ATOM 617 C C . GLU A 1 82 ? 16.567 9.461 8.039 1.00 64.06 82 GLU A C 1
ATOM 619 O O . GLU A 1 82 ? 15.710 8.695 8.484 1.00 64.06 82 GLU A O 1
ATOM 624 N N . ASP A 1 83 ? 17.166 10.368 8.819 1.00 60.28 83 ASP A N 1
ATOM 625 C CA . ASP A 1 83 ? 16.919 10.467 10.270 1.00 60.28 83 ASP A CA 1
ATOM 626 C C . ASP A 1 83 ? 15.424 10.680 10.610 1.00 60.28 83 ASP A C 1
ATOM 628 O O . ASP A 1 83 ? 14.959 10.296 11.686 1.00 60.28 83 ASP A O 1
ATOM 632 N N . GLU A 1 84 ? 14.651 11.256 9.679 1.00 66.69 84 GLU A N 1
ATOM 633 C CA . GLU A 1 84 ? 13.196 11.390 9.756 1.00 66.69 84 GLU A CA 1
ATOM 634 C C . GLU A 1 84 ? 12.534 11.115 8.400 1.00 66.69 84 GLU A C 1
ATOM 636 O O . GLU A 1 84 ? 12.568 11.943 7.489 1.00 66.69 84 GLU A O 1
ATOM 641 N N . GLU A 1 85 ? 11.849 9.975 8.286 1.00 74.06 85 GLU A N 1
ATOM 642 C CA . GLU A 1 85 ? 11.077 9.646 7.089 1.00 74.06 85 GLU A CA 1
ATOM 643 C C . GLU A 1 85 ? 9.569 9.774 7.324 1.00 74.06 85 GLU A C 1
ATOM 645 O O . GLU A 1 85 ? 8.944 9.134 8.184 1.00 74.06 85 GLU A O 1
ATOM 650 N N . ASP A 1 86 ? 8.966 10.628 6.507 1.00 87.69 86 ASP A N 1
ATOM 651 C CA . ASP A 1 86 ? 7.529 10.743 6.345 1.00 87.69 86 ASP A CA 1
ATOM 652 C C . ASP A 1 86 ? 6.992 9.506 5.622 1.00 87.69 86 ASP A C 1
ATOM 654 O O . ASP A 1 86 ? 7.465 9.170 4.539 1.00 87.69 86 ASP A O 1
ATOM 658 N N . ILE A 1 87 ? 5.952 8.868 6.153 1.00 91.12 87 ILE A N 1
ATOM 659 C CA . ILE A 1 87 ? 5.294 7.748 5.481 1.00 91.12 87 ILE A CA 1
ATOM 660 C C . ILE A 1 87 ? 4.026 8.186 4.753 1.00 91.12 87 ILE A C 1
ATOM 662 O O . ILE A 1 87 ? 3.372 9.180 5.093 1.00 91.12 87 ILE A O 1
ATOM 666 N N . ARG A 1 88 ? 3.648 7.399 3.751 1.00 93.00 88 ARG A N 1
ATOM 667 C CA . ARG A 1 88 ? 2.362 7.458 3.062 1.00 93.00 88 ARG A CA 1
ATOM 668 C C . ARG A 1 88 ? 1.748 6.065 3.082 1.00 93.00 88 ARG A C 1
ATOM 670 O O . ARG A 1 88 ? 2.432 5.083 2.805 1.00 93.00 88 ARG A O 1
ATOM 677 N N . LEU A 1 89 ? 0.467 6.001 3.427 1.00 95.31 89 LEU A N 1
ATOM 678 C CA . LEU A 1 89 ? -0.339 4.796 3.277 1.00 95.31 89 LEU A CA 1
ATOM 679 C C . LEU A 1 89 ? -0.922 4.806 1.858 1.00 95.31 89 LEU A C 1
ATOM 681 O O . LEU A 1 89 ? -1.545 5.792 1.456 1.00 95.31 89 LEU A O 1
ATOM 685 N N . LEU A 1 90 ? -0.624 3.762 1.096 1.00 95.06 90 LEU A N 1
ATOM 686 C CA . LEU A 1 90 ? -0.919 3.604 -0.324 1.00 95.06 90 LEU A CA 1
ATOM 687 C C . LEU A 1 90 ? -1.962 2.510 -0.545 1.00 95.06 90 LEU A C 1
ATOM 689 O O . LEU A 1 90 ? -2.232 1.727 0.350 1.00 95.06 90 LEU A O 1
ATOM 693 N N . ASP A 1 91 ? -2.437 2.426 -1.786 1.00 93.00 91 ASP A N 1
ATOM 694 C CA . ASP A 1 91 ? -3.305 1.362 -2.293 1.00 93.00 91 ASP A CA 1
ATOM 695 C C . ASP A 1 91 ? -4.662 1.241 -1.582 1.00 93.00 91 ASP A C 1
ATOM 697 O O . ASP A 1 91 ? -4.840 0.553 -0.582 1.00 93.00 91 ASP A O 1
ATOM 701 N N . MET A 1 92 ? -5.658 1.900 -2.174 1.00 93.06 92 MET A N 1
ATOM 702 C CA . MET A 1 92 ? -7.049 1.860 -1.725 1.00 93.06 92 MET A CA 1
ATOM 703 C C . MET A 1 92 ? -7.875 0.793 -2.465 1.00 93.06 92 MET A C 1
ATOM 705 O O . MET A 1 92 ? -9.102 0.857 -2.429 1.00 93.06 92 MET A O 1
ATOM 709 N N . GLY A 1 93 ? -7.246 -0.148 -3.183 1.00 92.06 93 GLY A N 1
ATOM 710 C CA . GLY A 1 93 ? -7.954 -1.155 -3.983 1.00 92.06 93 GLY A CA 1
ATOM 711 C C . GLY A 1 93 ? -8.833 -2.101 -3.158 1.00 92.06 93 GLY A C 1
ATOM 712 O O . GLY A 1 93 ? -9.866 -2.554 -3.640 1.00 92.06 93 GLY A O 1
ATOM 713 N N . GLU A 1 94 ? -8.458 -2.331 -1.898 1.00 91.56 94 GLU A N 1
ATOM 714 C CA . GLU A 1 94 ? -9.200 -3.158 -0.934 1.00 91.56 94 GLU A CA 1
ATOM 715 C C . GLU A 1 94 ? -10.027 -2.320 0.060 1.00 91.56 94 GLU A C 1
ATOM 717 O O . GLU A 1 94 ? -10.585 -2.857 1.023 1.00 91.56 94 GLU A O 1
ATOM 722 N N . SER A 1 95 ? -10.107 -1.003 -0.150 1.00 94.31 95 SER A N 1
ATOM 723 C CA . SER A 1 95 ? -10.863 -0.105 0.719 1.00 94.31 95 SER A CA 1
ATOM 724 C C . SER A 1 95 ? -12.367 -0.280 0.535 1.00 94.31 95 SER A C 1
ATOM 726 O O . SER A 1 95 ? -12.855 -0.524 -0.567 1.00 94.31 95 SER A O 1
ATOM 728 N N . PHE A 1 96 ? -13.130 -0.101 1.614 1.00 94.69 96 PHE A N 1
ATOM 729 C CA . PHE A 1 96 ? -14.587 -0.236 1.573 1.00 94.69 96 PHE A CA 1
ATOM 730 C C . PHE A 1 96 ? -15.303 0.698 2.551 1.00 94.69 96 PHE A C 1
ATOM 732 O O . PHE A 1 96 ? -14.774 1.059 3.607 1.00 94.69 96 PHE A O 1
ATOM 739 N N . LEU A 1 97 ? -16.541 1.060 2.211 1.00 94.50 97 LEU A N 1
ATOM 740 C CA . LEU A 1 97 ? -17.461 1.788 3.084 1.00 94.50 97 LEU A CA 1
ATOM 741 C C . LEU A 1 97 ? -18.319 0.820 3.929 1.00 94.50 97 LEU A C 1
ATOM 743 O O . LEU A 1 97 ? -18.533 -0.336 3.549 1.00 94.50 97 LEU A O 1
ATOM 747 N N . PRO A 1 98 ? -18.869 1.268 5.071 1.00 85.75 98 PRO A N 1
ATOM 748 C CA . PRO A 1 98 ? -19.899 0.565 5.814 1.00 85.75 98 PRO A CA 1
ATOM 749 C C . PRO A 1 98 ? -21.080 0.221 4.905 1.00 85.75 98 PRO A C 1
ATOM 751 O O . PRO A 1 98 ? -21.696 1.101 4.314 1.00 85.75 98 PRO A O 1
ATOM 754 N N . GLY A 1 99 ? -21.399 -1.068 4.804 1.00 86.88 99 GLY A N 1
ATOM 755 C CA . GLY A 1 99 ? -22.452 -1.575 3.916 1.00 86.88 99 GLY A CA 1
ATOM 756 C C . GLY A 1 99 ? -21.971 -1.977 2.517 1.00 86.88 99 GLY A C 1
ATOM 757 O O . GLY A 1 99 ? -22.643 -2.775 1.877 1.00 86.88 99 GLY A O 1
ATOM 758 N N . GLU A 1 100 ? -20.786 -1.534 2.094 1.00 91.69 100 GLU A N 1
ATOM 759 C CA . GLU A 1 100 ? -20.133 -1.922 0.829 1.00 91.69 100 GLU A CA 1
ATOM 760 C C . GLU A 1 100 ? -18.945 -2.867 1.062 1.00 91.69 100 GLU A C 1
ATOM 762 O O . GLU A 1 100 ? -18.048 -3.014 0.235 1.00 91.69 100 GLU A O 1
ATOM 767 N N . LYS A 1 101 ? -18.923 -3.510 2.231 1.00 89.38 101 LYS A N 1
ATOM 768 C CA . LYS A 1 101 ? -17.899 -4.480 2.604 1.00 89.38 101 LYS A CA 1
ATOM 769 C C . LYS A 1 101 ? -17.885 -5.646 1.589 1.00 89.38 101 LYS A C 1
ATOM 771 O O . LYS A 1 101 ? -18.954 -6.182 1.282 1.00 89.38 101 LYS A O 1
ATOM 776 N N . PRO A 1 102 ? -16.703 -6.120 1.156 1.00 88.62 102 PRO A N 1
ATOM 777 C CA . PRO A 1 102 ? -16.610 -7.329 0.347 1.00 88.62 102 PRO 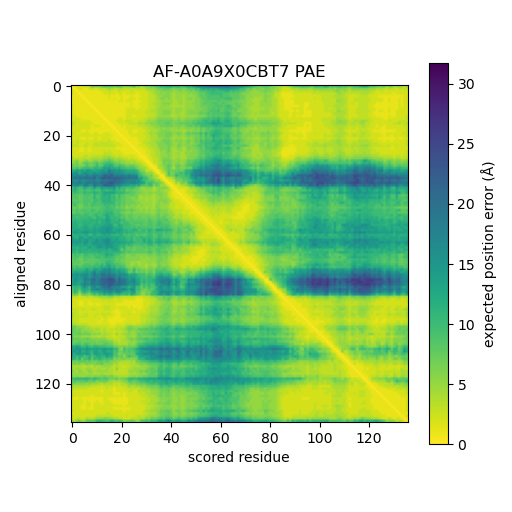A CA 1
ATOM 778 C C . PRO A 1 102 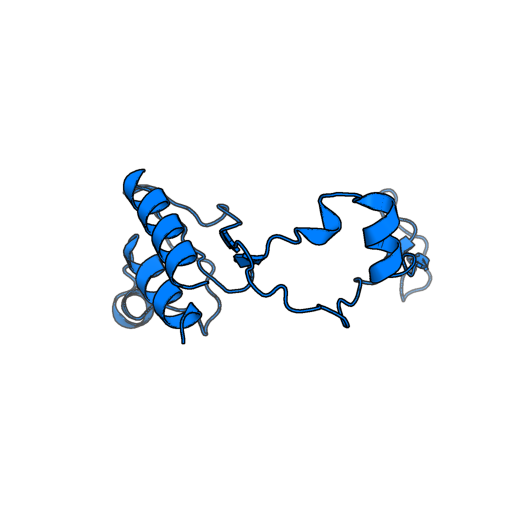? -16.998 -8.574 1.161 1.00 88.62 102 PRO A C 1
ATOM 780 O O . PRO A 1 102 ? -16.886 -8.605 2.388 1.00 88.62 102 PRO A O 1
ATOM 783 N N . GLU A 1 103 ? -17.412 -9.649 0.491 1.00 85.38 103 GLU A N 1
ATOM 784 C CA . GLU A 1 103 ? -17.674 -10.926 1.175 1.00 85.38 103 GLU A CA 1
ATOM 785 C C . GLU A 1 103 ? -16.397 -11.511 1.789 1.00 85.38 103 GLU A C 1
ATOM 787 O O . GLU A 1 103 ? -16.425 -12.071 2.884 1.00 85.38 103 GLU A O 1
ATOM 792 N N . LYS A 1 104 ? -15.265 -11.350 1.094 1.00 83.19 104 LYS A N 1
ATOM 793 C CA . LYS A 1 104 ? -13.943 -11.829 1.506 1.00 83.19 104 LYS A CA 1
ATOM 794 C C . LYS A 1 104 ? -12.896 -10.771 1.202 1.00 83.19 104 LYS A C 1
ATOM 796 O O . LYS A 1 104 ? -12.919 -10.180 0.131 1.00 83.19 104 LYS A O 1
ATOM 801 N N . LEU A 1 105 ? -11.961 -10.588 2.126 1.00 81.19 105 LEU A N 1
ATOM 802 C CA . LEU A 1 105 ? -10.796 -9.733 1.917 1.00 81.19 105 LEU A CA 1
ATOM 803 C C . LEU A 1 105 ? -9.659 -10.528 1.278 1.00 81.19 105 LEU A C 1
ATOM 805 O O . LEU A 1 105 ? -9.411 -11.679 1.663 1.00 81.19 105 LEU A O 1
ATOM 809 N N . ALA A 1 106 ? -8.927 -9.899 0.361 1.00 75.62 106 ALA A N 1
ATOM 810 C CA . ALA A 1 106 ? -7.707 -10.462 -0.200 1.00 75.62 106 ALA A CA 1
ATOM 811 C C . ALA A 1 106 ? -6.562 -10.371 0.828 1.00 75.62 106 ALA A C 1
ATOM 813 O O . ALA A 1 106 ? -5.717 -9.486 0.785 1.00 75.62 106 ALA A O 1
ATOM 814 N N . GLN A 1 107 ? -6.546 -11.276 1.813 1.00 69.56 107 GLN A N 1
ATOM 815 C CA . GLN A 1 107 ? -5.576 -11.223 2.912 1.00 69.56 107 GLN A CA 1
ATOM 816 C C . GLN A 1 107 ? -4.471 -12.277 2.780 1.00 69.56 107 GLN A C 1
ATOM 818 O O . GLN A 1 107 ? -4.778 -13.472 2.673 1.00 69.56 107 GLN A O 1
ATOM 823 N N . PRO A 1 108 ? -3.190 -11.885 2.916 1.00 67.81 108 PRO A N 1
ATOM 824 C CA . PRO A 1 108 ? -2.115 -12.824 3.210 1.00 67.81 108 PRO A CA 1
ATOM 825 C C . PRO A 1 108 ? -2.439 -13.609 4.487 1.00 67.81 108 PRO A C 1
ATOM 827 O O . PRO A 1 108 ? -2.928 -13.037 5.464 1.00 67.81 108 PRO A O 1
ATOM 830 N N . SER A 1 109 ? -2.163 -14.915 4.506 1.00 71.62 109 SER A N 1
ATOM 831 C CA . SER A 1 109 ? -2.519 -15.794 5.634 1.00 71.62 109 SER A CA 1
ATOM 832 C C . SER A 1 109 ? -1.947 -15.326 6.978 1.00 71.62 109 SER A C 1
ATOM 834 O O . SER A 1 109 ? -2.597 -15.490 8.006 1.00 71.62 109 SER A O 1
ATOM 836 N N . ASN A 1 110 ? -0.770 -14.701 6.964 1.00 71.44 110 ASN A N 1
ATOM 837 C CA . ASN A 1 110 ? -0.080 -14.159 8.134 1.00 71.44 110 ASN A CA 1
ATOM 838 C C . ASN A 1 110 ? -0.621 -12.804 8.629 1.00 71.44 110 ASN A C 1
ATOM 840 O O . ASN A 1 110 ? -0.252 -12.380 9.717 1.00 71.44 110 ASN A O 1
ATOM 844 N N . LEU A 1 111 ? -1.479 -12.127 7.860 1.00 70.62 111 LEU A N 1
ATOM 845 C CA . LEU A 1 111 ? -2.098 -10.841 8.221 1.00 70.62 111 LEU A CA 1
ATOM 846 C C . LEU A 1 111 ? -3.610 -10.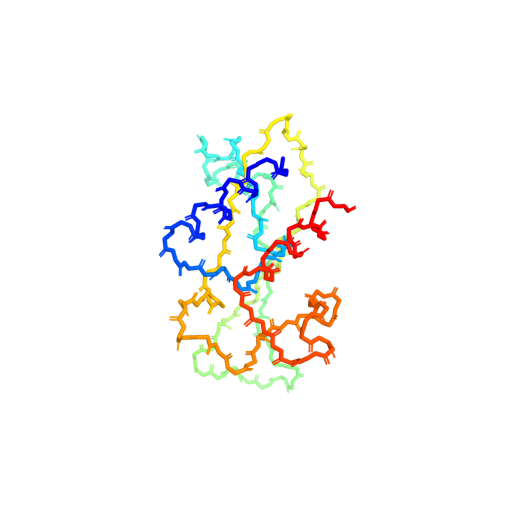969 8.443 1.00 70.62 111 LEU A C 1
ATOM 848 O O . LEU A 1 111 ? -4.346 -9.977 8.362 1.00 70.62 111 LEU A O 1
ATOM 852 N N . ARG A 1 112 ? -4.090 -12.198 8.662 1.00 82.62 112 ARG A N 1
ATOM 853 C CA . ARG A 1 112 ? -5.502 -12.453 8.920 1.00 82.62 112 ARG A CA 1
ATOM 854 C C . ARG A 1 112 ? -5.853 -12.027 10.339 1.00 82.62 112 ARG A C 1
ATOM 856 O O . ARG A 1 112 ? -5.206 -12.441 11.298 1.00 82.62 112 ARG A O 1
ATOM 863 N N . VAL A 1 113 ? -6.882 -11.199 10.453 1.00 88.38 113 VAL A N 1
ATOM 864 C CA . VAL A 1 113 ? -7.330 -10.671 11.744 1.00 88.38 113 VAL A CA 1
ATOM 865 C C . VAL A 1 113 ? -8.158 -11.720 12.510 1.00 88.38 113 VAL A C 1
ATOM 867 O O . VAL A 1 113 ? -8.830 -12.544 11.873 1.00 88.38 113 VAL A O 1
ATOM 870 N N . PRO A 1 114 ? -8.131 -11.734 13.855 1.00 89.38 114 PRO A N 1
ATOM 871 C CA . PRO A 1 114 ? -8.784 -12.764 14.663 1.00 89.38 114 PRO A CA 1
ATOM 872 C C . PRO A 1 114 ? -10.278 -12.918 14.377 1.00 89.38 114 PRO A C 1
ATOM 874 O O . PRO A 1 114 ? -10.781 -14.033 14.292 1.00 89.38 114 PRO A O 1
ATOM 877 N N . GLU A 1 115 ? -10.998 -11.818 14.188 1.00 88.69 115 GLU A N 1
ATOM 878 C CA . GLU A 1 115 ? -12.436 -11.822 13.924 1.00 88.69 115 GLU A CA 1
ATOM 879 C C . GLU A 1 115 ? -12.803 -12.542 12.615 1.00 88.69 115 GLU A C 1
ATOM 881 O O . GLU A 1 115 ? -13.848 -13.193 12.548 1.00 88.69 115 GLU A 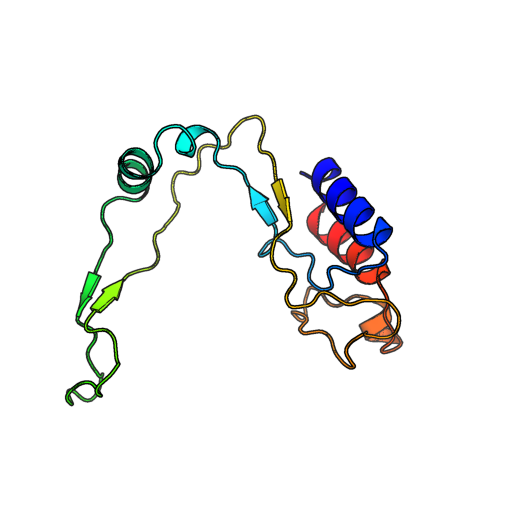O 1
ATOM 886 N N . ILE A 1 116 ? -11.906 -12.534 11.622 1.00 87.44 116 ILE A N 1
ATOM 887 C CA . ILE A 1 116 ? -12.055 -13.325 10.393 1.00 87.44 116 ILE A CA 1
ATOM 888 C C . ILE A 1 116 ? -11.757 -14.799 10.668 1.00 87.44 116 ILE A C 1
ATOM 890 O O . ILE A 1 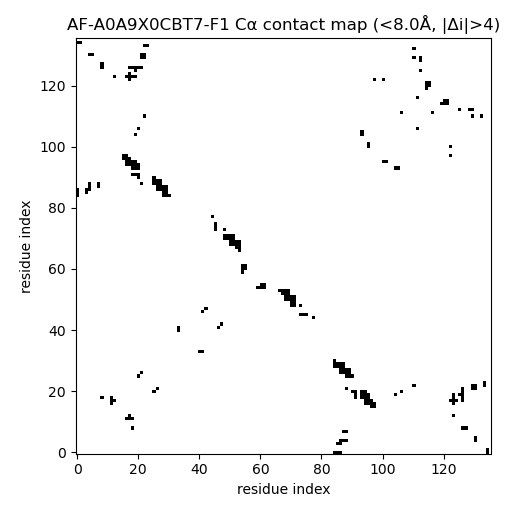116 ? -12.474 -15.664 10.180 1.00 87.44 116 ILE A O 1
ATOM 894 N N . ILE A 1 117 ? -10.730 -15.100 11.470 1.00 86.38 117 ILE A N 1
ATOM 895 C CA . ILE A 1 117 ? -10.356 -16.484 11.812 1.00 86.38 117 ILE A CA 1
ATOM 896 C C . ILE A 1 117 ? -11.480 -17.188 12.576 1.00 86.38 117 ILE A C 1
ATOM 898 O O . ILE A 1 117 ? -11.795 -18.338 12.278 1.00 86.38 117 ILE A O 1
ATOM 902 N N . PHE A 1 118 ? -12.059 -16.514 13.569 1.00 87.50 118 PHE A N 1
ATOM 903 C CA . PHE A 1 118 ? -13.002 -17.137 14.494 1.00 87.50 118 PHE A CA 1
ATOM 904 C C . PHE A 1 118 ? -14.458 -17.014 14.055 1.00 87.50 118 PHE A C 1
ATOM 906 O O . PHE A 1 118 ? -15.235 -17.935 14.291 1.00 87.50 118 PHE A O 1
ATOM 913 N N . ASN A 1 119 ? -14.836 -15.890 13.441 1.00 85.62 119 ASN A N 1
ATOM 914 C CA . ASN A 1 119 ? -16.246 -15.544 13.257 1.00 85.62 119 ASN A CA 1
ATOM 915 C C . ASN A 1 119 ? -16.623 -15.211 11.809 1.00 85.62 119 ASN A C 1
ATOM 917 O O . ASN A 1 119 ? -17.794 -14.920 11.568 1.00 85.62 119 ASN A O 1
ATOM 921 N N . ASP A 1 120 ? -15.661 -15.199 10.877 1.00 83.56 120 ASP A N 1
ATOM 922 C CA . ASP A 1 120 ? -15.839 -14.776 9.476 1.00 83.56 120 ASP A CA 1
ATOM 923 C C . ASP A 1 120 ? -16.555 -13.412 9.342 1.00 83.56 120 ASP A C 1
ATOM 925 O O . ASP A 1 120 ? -17.302 -13.115 8.407 1.00 83.56 120 ASP A O 1
ATOM 929 N N . ARG A 1 121 ? -16.363 -12.552 10.347 1.00 86.44 121 ARG A N 1
ATOM 930 C CA . ARG A 1 121 ? -16.959 -11.219 10.436 1.00 86.44 121 ARG A CA 1
ATOM 931 C C . ARG A 1 121 ? -15.854 -10.215 10.664 1.00 86.44 121 ARG A C 1
ATOM 933 O O . ARG A 1 121 ? -14.950 -10.447 11.450 1.00 86.44 121 ARG A O 1
ATOM 940 N N . PHE A 1 122 ? -15.961 -9.089 9.981 1.00 90.12 122 PHE A N 1
ATOM 941 C CA . PHE A 1 122 ? -14.997 -8.006 10.050 1.00 90.12 122 PHE A CA 1
ATOM 942 C C . PHE A 1 122 ? -15.680 -6.692 9.700 1.00 90.12 122 PHE A C 1
ATOM 944 O O . PHE A 1 122 ? -16.715 -6.680 9.022 1.00 90.12 122 PHE A O 1
ATOM 951 N N . ASP A 1 123 ? -15.065 -5.615 10.160 1.00 91.81 123 ASP A N 1
ATOM 952 C CA . ASP A 1 123 ? -15.363 -4.235 9.815 1.00 91.81 123 ASP A CA 1
ATOM 953 C C . ASP A 1 123 ? -14.058 -3.427 9.823 1.00 91.81 123 ASP A C 1
ATOM 955 O O . ASP A 1 123 ? -12.967 -3.992 9.900 1.00 91.81 123 ASP A O 1
ATOM 959 N N . TYR A 1 124 ? -14.166 -2.103 9.762 1.00 93.94 124 TYR A N 1
ATOM 960 C CA . TYR A 1 124 ? -13.028 -1.189 9.703 1.00 93.94 124 TYR A CA 1
ATOM 961 C C . TYR A 1 124 ? -11.977 -1.373 10.817 1.00 93.94 124 TYR A C 1
ATOM 963 O O . TYR A 1 124 ? -10.826 -0.965 10.653 1.00 93.94 124 TYR A O 1
ATOM 971 N N . ARG A 1 125 ? -12.330 -2.012 11.944 1.00 93.75 125 ARG A N 1
ATOM 972 C CA . ARG A 1 125 ? -11.406 -2.272 13.060 1.00 93.75 125 ARG A CA 1
ATOM 973 C C . ARG A 1 125 ? -10.288 -3.249 12.700 1.00 93.75 125 ARG A C 1
ATOM 975 O O . ARG A 1 125 ? -9.268 -3.246 13.388 1.00 93.75 125 ARG A O 1
ATOM 982 N N . LEU A 1 126 ? -10.417 -3.996 11.603 1.00 92.94 126 LEU A N 1
ATOM 983 C CA . LEU A 1 126 ? -9.337 -4.837 11.082 1.00 92.94 126 LEU A CA 1
ATOM 984 C C . LEU A 1 126 ? -8.064 -4.025 10.789 1.00 92.94 126 LEU A C 1
ATOM 986 O O . LEU A 1 126 ? -6.954 -4.521 10.993 1.00 92.94 126 LEU A O 1
ATOM 990 N N . ASP A 1 127 ? -8.210 -2.758 10.376 1.00 94.75 127 ASP A N 1
ATOM 991 C CA . ASP A 1 127 ? -7.078 -1.860 10.124 1.00 94.75 127 ASP A CA 1
ATOM 992 C C . ASP A 1 127 ? -6.276 -1.614 11.407 1.00 94.75 127 ASP A C 1
ATOM 994 O O . ASP A 1 127 ? -5.061 -1.455 11.354 1.00 94.75 127 ASP A O 1
ATOM 998 N N . LEU A 1 128 ? -6.936 -1.616 12.573 1.00 95.12 128 LEU A N 1
ATOM 999 C CA . LEU A 1 128 ? -6.291 -1.402 13.870 1.00 95.12 128 LEU A CA 1
ATOM 1000 C C . LEU A 1 128 ? -5.466 -2.617 14.289 1.00 95.12 128 LEU A C 1
ATOM 1002 O O . LEU A 1 128 ? -4.353 -2.454 14.787 1.00 95.12 128 LEU A O 1
ATOM 1006 N N . TRP A 1 129 ? -5.980 -3.828 14.053 1.00 93.25 129 TRP A N 1
ATOM 1007 C CA . TRP A 1 129 ? -5.206 -5.051 14.266 1.00 93.25 129 TRP A CA 1
ATOM 1008 C C . TRP A 1 129 ? -3.958 -5.051 13.386 1.00 93.25 129 TRP A C 1
ATOM 1010 O O . TRP A 1 129 ? -2.841 -5.234 13.869 1.00 93.25 129 TRP A O 1
ATOM 1020 N N . ARG A 1 130 ? -4.145 -4.781 12.091 1.00 92.44 130 ARG A N 1
ATOM 1021 C CA . ARG A 1 130 ? -3.054 -4.736 11.117 1.00 92.44 130 ARG A CA 1
ATOM 1022 C C . ARG A 1 130 ? -2.039 -3.645 11.440 1.00 92.44 130 ARG A C 1
ATOM 1024 O O . ARG A 1 130 ? -0.844 -3.905 11.365 1.00 92.44 130 ARG A O 1
ATOM 1031 N N . ALA A 1 131 ? -2.483 -2.473 11.890 1.00 94.06 131 ALA A N 1
ATOM 1032 C CA . ALA A 1 131 ? -1.591 -1.433 12.393 1.00 94.06 131 ALA A CA 1
ATOM 1033 C C . ALA A 1 131 ? -0.767 -1.920 13.592 1.00 94.06 131 ALA A C 1
ATOM 1035 O O . ALA A 1 131 ? 0.435 -1.680 13.627 1.00 94.06 131 ALA A O 1
ATOM 1036 N N . GLY A 1 132 ? -1.382 -2.647 14.531 1.00 92.62 132 GLY A N 1
ATOM 1037 C CA . GLY A 1 132 ? -0.673 -3.290 15.639 1.00 92.62 132 GLY A CA 1
ATOM 1038 C C . GLY A 1 132 ? 0.429 -4.237 15.157 1.00 92.62 132 GLY A C 1
ATOM 1039 O O . GLY A 1 132 ? 1.551 -4.155 15.647 1.00 92.62 132 GLY A O 1
ATOM 1040 N N . CYS A 1 133 ? 0.142 -5.063 14.145 1.00 90.75 133 CYS A N 1
ATOM 1041 C CA . CYS A 1 133 ? 1.136 -5.939 13.518 1.00 90.75 133 CYS A CA 1
ATOM 1042 C C . CYS A 1 133 ? 2.254 -5.188 12.782 1.00 90.75 133 CYS A C 1
ATOM 1044 O O . CYS A 1 133 ? 3.320 -5.753 12.609 1.00 90.75 133 CYS A O 1
ATOM 1046 N N . MET A 1 134 ? 2.018 -3.965 12.297 1.00 89.88 134 MET A N 1
ATOM 1047 C CA . MET A 1 134 ? 3.048 -3.168 11.612 1.00 89.88 134 MET A CA 1
ATOM 1048 C C . MET A 1 134 ? 3.950 -2.399 12.574 1.00 89.88 134 MET A C 1
ATOM 1050 O O . MET A 1 134 ? 5.045 -2.001 12.196 1.00 89.88 134 MET A O 1
ATOM 1054 N N . VAL A 1 135 ? 3.480 -2.133 13.791 1.00 88.81 135 VAL A N 1
ATOM 1055 C CA . VAL A 1 135 ? 4.232 -1.377 14.801 1.00 88.81 135 VAL A CA 1
ATOM 1056 C C . VAL A 1 135 ? 5.189 -2.269 15.605 1.00 88.81 135 VAL A C 1
ATOM 1058 O O . VAL A 1 135 ? 6.124 -1.738 16.205 1.00 88.81 135 VAL A O 1
ATOM 1061 N N . HIS A 1 136 ? 4.970 -3.585 15.614 1.00 78.19 136 HIS A N 1
ATOM 1062 C CA . HIS A 1 136 ? 5.753 -4.581 16.352 1.00 78.19 136 HIS A CA 1
ATOM 1063 C C . HIS A 1 136 ? 6.550 -5.490 15.423 1.00 78.19 136 HIS A C 1
ATOM 1065 O O . HIS A 1 136 ? 7.681 -5.843 15.822 1.00 78.19 136 HIS A O 1
#

Organism: NCBI:txid1882269

Foldseek 3Di:
DLVLLVVVLVVCVVVQKALLDQDPVQKDWDPPVCVVPPPPVVCVQQPDWDKDADADPVRDDDDPPDDRIDTDDTDRPDPDPDPDIDMDGHDSPQMDHVVRHDQDGPDDPVLDDVCCVPPVDDDNCSSVSSSVVVVD

Secondary structure (DSSP, 8-state):
-HHHHHHHHHHHHHTT-B-S--SGGGEEE--HHHHTSHHHHHHHHH-SPPEEE---TT-PPPPTTS-SEEEPPPP-------SS--EEE---TT-B-TT---SS----GGG--HHHHHHS---TTHHHHHHHHHH-

Solvent-accessible surface area (backbone atoms only — not comparable to full-atom values): 8756 Å² total; per-residue (Å²): 101,64,70,59,53,54,51,52,51,51,52,44,47,70,75,54,33,24,55,70,54,60,46,77,89,28,50,44,71,54,61,68,85,40,73,81,43,52,74,71,48,47,39,67,73,58,42,76,85,52,71,45,75,53,73,51,94,85,72,53,83,82,64,92,88,62,70,70,54,43,71,57,82,80,69,86,84,81,75,74,81,61,98,77,56,54,74,44,85,49,72,66,86,59,39,34,40,86,92,58,62,70,96,68,80,98,61,59,84,92,70,60,48,66,49,48,76,78,64,74,42,86,60,62,66,53,42,57,56,33,46,54,65,71,69,106